Protein AF-V4L7M0-F1 (afdb_monomer_lite)

Sequence (141 aa):
MVVPVLHGVTVSSVKQQIAVLKSSSSVNQVPTWPRVLLESDVLQGHVYDDEQSESKFMEEIAKDVFEKLYPTEEIGIYRRQLAIENLLCKQPWGLRSIGISGEPGIGKTTLARAVFRRISGGYDVSRFIKDFHKEYSEKES

Foldseek 3Di:
DDAAEAEPDDPVNVVVVLVVLVVPDDPPDDDCVSVVCVVDPNVVHQYDDPVDDPVVSVVVSVVVVLCVVDVDPDPPLVVVLVVVVVQQVPDDPDDGDDDDDDDPPPCSVVSVVSNQVVCVVVDPDGDDDPDPVVVVVVVVD

Organism: Eutrema salsugineum (NCBI:txid72664)

Radius of gyration: 22.7 Å; chains: 1; bounding box: 60×39×47 Å

Secondary structure (DSSP, 8-state):
----EESS--HHHHHHHHHHHHHHS-TT---SHHHHHHHTGGGGSEE--TTS-HHHHHHHHHHHHHHHHS--S-TT-HHHHHHHHHHHHTSPSS---------TTS-HHHHHHHHHHHHGGGSSS----S-HHHHHHTS--

Structure (mmCIF, N/CA/C/O backbone):
data_AF-V4L7M0-F1
#
_entry.id   AF-V4L7M0-F1
#
loop_
_atom_site.group_PDB
_atom_site.id
_atom_site.type_symbol
_atom_site.label_atom_id
_atom_site.label_alt_id
_atom_site.label_comp_id
_atom_site.label_asym_id
_atom_site.label_entity_id
_atom_site.label_seq_id
_atom_site.pdbx_PDB_ins_code
_atom_site.Cartn_x
_atom_site.Cartn_y
_atom_site.Cartn_z
_atom_site.occupancy
_atom_site.B_iso_or_equiv
_atom_site.auth_seq_id
_atom_site.auth_comp_id
_atom_site.auth_asym_id
_atom_site.auth_atom_id
_atom_site.pdbx_PDB_model_num
ATOM 1 N N . MET A 1 1 ? -10.402 -12.407 7.607 1.00 59.62 1 MET A N 1
ATOM 2 C CA . MET A 1 1 ? -10.279 -11.179 8.419 1.00 59.62 1 MET A CA 1
ATOM 3 C C . MET A 1 1 ? -11.542 -10.361 8.229 1.00 59.62 1 MET A C 1
ATOM 5 O O . MET A 1 1 ? -11.987 -10.257 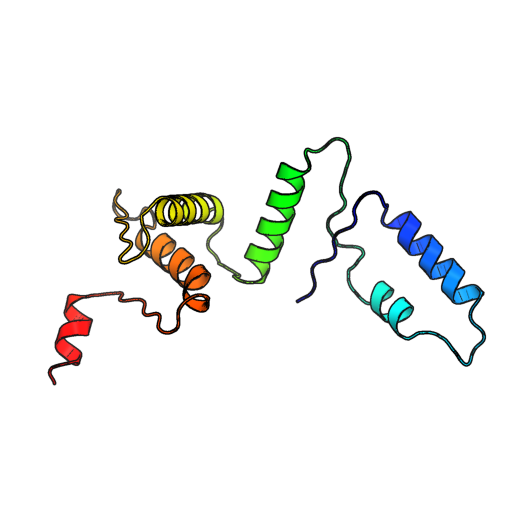7.095 1.00 59.62 1 MET A O 1
ATOM 9 N N . VAL A 1 2 ? -12.125 -9.831 9.302 1.00 64.94 2 VAL A N 1
ATOM 10 C CA . VAL A 1 2 ? -13.324 -8.979 9.255 1.00 64.94 2 VAL A CA 1
ATOM 11 C C . VAL A 1 2 ? -12.964 -7.652 9.923 1.00 64.94 2 VAL A C 1
ATOM 13 O O . VAL A 1 2 ? -12.390 -7.675 11.009 1.00 64.94 2 VAL A O 1
ATOM 16 N N . VAL A 1 3 ? -13.254 -6.520 9.273 1.00 70.44 3 VAL A N 1
ATOM 17 C CA . VAL A 1 3 ? -13.053 -5.171 9.834 1.00 70.44 3 VAL A CA 1
ATOM 18 C C . VAL A 1 3 ? -14.423 -4.495 9.940 1.00 70.44 3 VAL A C 1
ATOM 20 O O . VAL A 1 3 ? -15.011 -4.177 8.906 1.00 70.44 3 VAL A O 1
ATOM 23 N N . PRO A 1 4 ? -14.977 -4.346 11.155 1.00 70.31 4 PRO A N 1
ATOM 24 C CA . PRO A 1 4 ? -16.282 -3.729 11.350 1.00 70.31 4 PRO A CA 1
ATOM 25 C C . PRO A 1 4 ? -16.207 -2.203 11.198 1.00 70.31 4 PRO A C 1
ATOM 27 O O . PRO A 1 4 ? -15.296 -1.565 11.726 1.00 70.31 4 PRO A O 1
ATOM 30 N N . VAL A 1 5 ? -17.189 -1.630 10.495 1.00 75.69 5 VAL A N 1
ATOM 31 C CA . VAL A 1 5 ? -17.356 -0.182 10.282 1.00 75.69 5 VAL A CA 1
ATOM 32 C C . VAL A 1 5 ? -18.767 0.212 10.709 1.00 75.69 5 VAL A C 1
ATOM 34 O O . VAL A 1 5 ? -19.742 -0.400 10.270 1.00 75.69 5 VAL A O 1
ATOM 37 N N . LEU A 1 6 ? -18.876 1.221 11.572 1.00 72.44 6 LEU A N 1
ATOM 38 C CA . LEU A 1 6 ? -20.135 1.743 12.095 1.00 72.44 6 LEU A CA 1
ATOM 39 C C . LEU A 1 6 ? -20.339 3.172 11.589 1.00 72.44 6 LEU A C 1
ATOM 41 O O . LEU A 1 6 ? -19.571 4.070 11.924 1.00 72.44 6 LEU A O 1
ATOM 45 N N . HIS A 1 7 ? -21.383 3.378 10.786 1.00 68.50 7 HIS A N 1
ATOM 46 C CA . HIS A 1 7 ? -21.710 4.669 10.185 1.00 68.50 7 HIS A CA 1
ATOM 47 C C . HIS A 1 7 ? -23.052 5.179 10.718 1.00 68.50 7 HIS A C 1
ATOM 49 O O . HIS A 1 7 ? -24.075 4.516 10.543 1.00 68.50 7 HIS A O 1
ATOM 55 N N . GLY A 1 8 ? -23.057 6.338 11.385 1.00 66.69 8 GLY A N 1
ATOM 56 C CA . GLY A 1 8 ? -24.272 6.937 11.958 1.00 66.69 8 GLY A CA 1
ATOM 57 C C . GLY A 1 8 ? -24.883 6.159 13.134 1.00 66.69 8 GLY A C 1
ATOM 58 O O . GLY A 1 8 ? -26.019 6.415 13.527 1.00 66.69 8 GLY A O 1
ATOM 59 N N . VAL A 1 9 ? -24.153 5.192 13.698 1.00 71.44 9 VAL A N 1
ATOM 60 C CA . VAL A 1 9 ? -24.583 4.395 14.853 1.00 71.44 9 VAL A CA 1
ATOM 61 C C . VAL A 1 9 ? -23.453 4.250 15.859 1.00 71.44 9 VAL A C 1
ATOM 63 O O . VAL A 1 9 ? -22.314 3.949 15.512 1.00 71.44 9 VAL A O 1
ATOM 66 N N . THR A 1 10 ? -23.788 4.425 17.135 1.00 69.56 10 THR A N 1
ATOM 67 C CA . THR A 1 10 ? -22.844 4.232 18.233 1.00 69.56 10 THR A CA 1
ATOM 68 C C . THR A 1 10 ? -22.779 2.767 18.645 1.00 69.56 10 THR A C 1
ATOM 70 O O . THR A 1 10 ? -23.771 2.032 18.619 1.00 69.56 10 THR A O 1
ATOM 73 N N . VAL A 1 11 ? -21.605 2.352 19.121 1.00 69.31 11 VAL A N 1
ATOM 74 C CA . VAL A 1 11 ? -21.367 1.013 19.680 1.00 69.31 11 VAL A CA 1
ATOM 75 C C . VAL A 1 11 ? -22.371 0.671 20.794 1.00 69.31 11 VAL A C 1
ATOM 77 O O . VAL A 1 11 ? -22.813 -0.471 20.925 1.00 69.31 11 VAL A O 1
ATOM 80 N N . SER A 1 12 ? -22.764 1.662 21.595 1.00 70.25 12 SER A N 1
ATOM 81 C CA . SER A 1 12 ? -23.764 1.536 22.659 1.00 70.25 12 SER A CA 1
ATOM 82 C C . SER A 1 12 ? -25.171 1.261 22.122 1.00 70.25 12 SER A C 1
ATOM 84 O O . SER A 1 12 ? -25.850 0.390 22.663 1.00 70.25 12 SER A O 1
ATOM 86 N N . SER A 1 13 ? -25.585 1.923 21.037 1.00 73.12 13 SER A N 1
ATOM 87 C CA . SER A 1 13 ? -26.892 1.681 20.407 1.00 73.12 13 SER A CA 1
ATOM 88 C C . SER A 1 13 ? -26.981 0.268 19.817 1.00 73.12 13 SER A C 1
ATOM 90 O O . SER A 1 13 ? -27.952 -0.456 20.052 1.00 73.12 13 SER A O 1
ATOM 92 N N . VAL A 1 14 ? -25.901 -0.190 19.170 1.00 72.44 14 VAL A N 1
ATOM 93 C CA . VAL A 1 14 ? -25.782 -1.566 18.658 1.00 72.44 14 VAL A CA 1
ATOM 94 C C . VAL A 1 14 ? -25.855 -2.589 19.800 1.00 72.44 14 VAL A C 1
ATOM 96 O O . VAL A 1 14 ? -26.629 -3.545 19.728 1.00 72.44 14 VAL A O 1
ATOM 99 N N . LYS A 1 15 ? -25.120 -2.374 20.903 1.00 72.94 15 LYS A N 1
ATOM 100 C CA . LYS A 1 15 ? -25.191 -3.232 22.104 1.00 72.94 15 LYS A CA 1
ATOM 101 C C . LYS A 1 15 ? -26.605 -3.311 22.676 1.00 72.94 15 LYS A C 1
ATOM 103 O O . LYS A 1 15 ? -27.058 -4.397 23.040 1.00 72.94 15 LYS A O 1
ATOM 108 N N . GLN A 1 16 ? -27.293 -2.175 22.758 1.00 75.69 16 GLN A N 1
ATOM 109 C CA . GLN A 1 16 ? -28.636 -2.098 23.319 1.00 75.69 16 GLN A CA 1
ATOM 110 C C . GLN A 1 16 ? -29.648 -2.855 22.452 1.00 75.69 16 GLN A C 1
ATOM 112 O O . GLN A 1 16 ? -30.431 -3.641 22.983 1.00 75.69 16 GLN A O 1
ATOM 117 N N . GLN A 1 17 ? -29.588 -2.711 21.126 1.00 72.31 17 GLN A N 1
ATOM 118 C CA . GLN A 1 17 ? -30.443 -3.474 20.210 1.00 72.31 17 GLN A CA 1
ATOM 119 C C . GLN A 1 17 ? -30.166 -4.980 20.266 1.00 72.31 17 GLN A C 1
ATOM 121 O O . GLN A 1 17 ? -31.108 -5.772 20.291 1.00 72.31 17 GLN A O 1
ATOM 126 N N . ILE A 1 18 ? -28.899 -5.396 20.367 1.00 72.69 18 ILE A N 1
ATOM 127 C CA . ILE A 1 18 ? -28.552 -6.815 20.537 1.00 72.69 18 ILE A CA 1
ATOM 128 C C . ILE A 1 18 ? -29.124 -7.367 21.854 1.00 72.69 18 ILE A C 1
ATOM 130 O O . ILE A 1 18 ? -29.633 -8.490 21.883 1.00 72.69 18 ILE A O 1
ATOM 134 N N . ALA A 1 19 ? -29.076 -6.593 22.942 1.00 72.38 19 ALA A N 1
ATOM 135 C CA . ALA A 1 19 ? -29.647 -6.996 24.226 1.00 72.38 19 ALA A CA 1
ATOM 136 C C . ALA A 1 19 ? -31.178 -7.152 24.160 1.00 72.38 19 ALA A C 1
ATOM 138 O O . ALA A 1 19 ? -31.710 -8.135 24.676 1.00 72.38 19 ALA A O 1
ATOM 139 N N . VAL A 1 20 ? -31.871 -6.237 23.471 1.00 76.12 20 VAL A N 1
ATOM 140 C CA . VAL A 1 20 ? -33.329 -6.296 23.250 1.00 76.12 20 VAL A CA 1
ATOM 141 C C . VAL A 1 20 ? -33.726 -7.498 22.384 1.00 76.12 20 VAL A C 1
ATOM 143 O O . VAL A 1 20 ? -34.708 -8.173 22.677 1.00 76.12 20 VAL A O 1
ATOM 146 N N . LEU A 1 21 ? -32.949 -7.822 21.347 1.00 68.31 21 LEU A N 1
ATOM 147 C CA . LEU A 1 21 ? -33.200 -9.000 20.506 1.00 68.31 21 LEU A CA 1
ATOM 148 C C . LEU A 1 21 ? -33.032 -10.321 21.274 1.00 68.31 21 LEU A C 1
ATOM 150 O O . LEU A 1 21 ? -33.731 -11.297 21.000 1.00 68.31 21 LEU A O 1
ATOM 154 N N . LYS A 1 22 ? -32.125 -10.371 22.257 1.00 66.00 22 LYS A N 1
ATOM 155 C CA . LYS A 1 22 ? -31.949 -11.554 23.112 1.00 66.00 22 LYS A CA 1
ATOM 156 C C . LYS A 1 22 ? -33.124 -11.778 24.059 1.00 66.00 22 LYS A C 1
ATOM 158 O O . LYS A 1 22 ? -33.471 -12.930 24.295 1.00 66.00 22 LYS A O 1
ATOM 163 N N . SER A 1 23 ? -33.717 -10.716 24.604 1.00 66.94 23 SER A N 1
ATOM 164 C CA . SER A 1 23 ? -34.823 -10.836 25.562 1.00 66.94 23 SER A CA 1
ATOM 165 C C . SER A 1 23 ? -36.163 -11.168 24.903 1.00 66.94 23 SER A C 1
ATOM 167 O O . SER A 1 23 ? -37.033 -11.729 25.564 1.00 66.94 23 SER A O 1
ATOM 169 N N . SER A 1 24 ? -36.328 -10.876 23.609 1.00 63.53 24 SER A N 1
ATOM 170 C CA . SER A 1 24 ? -37.537 -11.208 22.842 1.00 63.53 24 SER A CA 1
ATOM 171 C C . SER A 1 24 ? -37.505 -12.593 22.179 1.00 63.53 24 SER A C 1
ATOM 173 O O . SER A 1 24 ? -38.534 -13.065 21.694 1.00 63.53 24 SER A O 1
ATOM 175 N N . SER A 1 25 ? -36.352 -13.269 22.165 1.00 57.66 25 SER A N 1
ATOM 176 C CA . SER A 1 25 ? -36.187 -14.575 21.517 1.00 57.66 25 SER A CA 1
ATOM 177 C C . SER A 1 25 ? -36.542 -15.726 22.468 1.00 57.66 25 SER A C 1
ATOM 179 O O . SER A 1 25 ? -35.859 -15.957 23.465 1.00 57.66 25 SER A O 1
ATOM 181 N N . SER A 1 26 ? -37.591 -16.490 22.145 1.00 55.38 26 SER A N 1
ATOM 182 C CA . SER A 1 26 ? -37.903 -17.751 22.836 1.00 55.38 26 SER A CA 1
ATOM 183 C C . SER A 1 26 ? -36.804 -18.801 22.598 1.00 55.38 26 SER A C 1
ATOM 185 O O . SER A 1 26 ? -36.169 -18.833 21.542 1.00 55.38 26 SER A O 1
ATOM 187 N N . VAL A 1 27 ? -36.579 -19.660 23.597 1.00 56.44 27 VAL A N 1
ATOM 188 C CA . VAL A 1 27 ? -35.400 -20.536 23.801 1.00 56.44 27 VAL A CA 1
ATOM 189 C C . VAL A 1 27 ? -35.026 -21.436 22.601 1.00 56.44 27 VAL A C 1
ATOM 191 O O . VAL A 1 27 ? -33.899 -21.918 22.536 1.00 56.44 27 VAL A O 1
ATOM 194 N N . ASN A 1 28 ? -35.906 -21.603 21.608 1.00 52.59 28 ASN A N 1
ATOM 195 C CA . ASN A 1 28 ? -35.717 -22.527 20.484 1.00 52.59 28 ASN A CA 1
ATOM 196 C C . ASN A 1 28 ? -35.426 -21.875 19.119 1.00 52.59 28 ASN A C 1
ATOM 198 O O . ASN A 1 28 ? -35.261 -22.601 18.143 1.00 52.59 28 ASN A O 1
ATOM 202 N N . GLN A 1 29 ? -35.344 -20.543 19.014 1.00 56.50 29 GLN A N 1
ATOM 2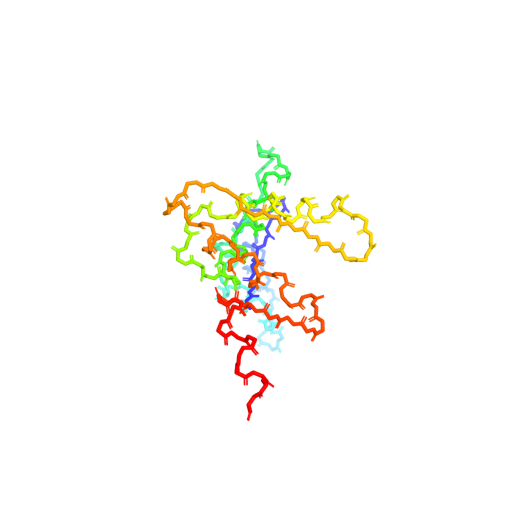03 C CA . GLN A 1 29 ? -35.006 -19.861 17.753 1.00 56.50 29 GLN A CA 1
ATOM 204 C C . GLN A 1 29 ? -34.071 -18.670 17.968 1.00 56.50 29 GLN A C 1
ATOM 206 O O . GLN A 1 29 ? -34.312 -17.584 17.454 1.00 56.50 29 GLN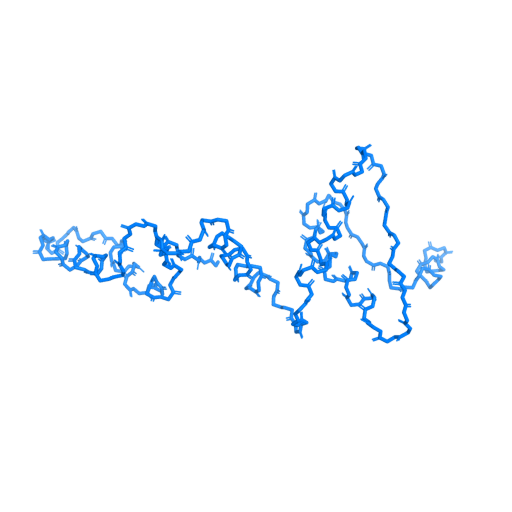 A O 1
ATOM 211 N N . VAL A 1 30 ? -33.000 -18.837 18.746 1.00 56.22 30 VAL A N 1
ATOM 212 C CA . VAL A 1 30 ? -31.972 -17.791 18.818 1.00 56.22 30 VAL A CA 1
ATOM 213 C C . VAL A 1 30 ? -31.202 -17.811 17.496 1.00 56.22 30 VAL A C 1
ATOM 215 O O . VAL A 1 30 ? -30.528 -18.806 17.218 1.00 56.22 30 VAL A O 1
ATOM 218 N N . PRO A 1 31 ? -31.257 -16.749 16.673 1.00 57.72 31 PRO A N 1
ATOM 219 C CA . PRO A 1 31 ? -30.409 -16.675 15.498 1.00 57.72 31 PRO A CA 1
ATOM 220 C C . PRO A 1 31 ? -28.946 -16.707 15.958 1.00 57.72 31 PRO A C 1
ATOM 222 O O . PRO A 1 31 ? -28.585 -16.084 16.955 1.00 57.72 31 PRO A O 1
ATOM 225 N N . THR A 1 32 ? -28.080 -17.438 15.262 1.00 63.81 32 THR A N 1
ATOM 226 C CA . THR A 1 32 ? -26.665 -17.585 15.651 1.00 63.81 32 THR A CA 1
ATOM 227 C C . THR A 1 32 ? -25.899 -16.255 15.564 1.00 63.81 32 THR A C 1
ATOM 229 O O . THR A 1 32 ? -24.968 -16.010 16.331 1.00 63.81 32 THR A O 1
ATOM 232 N N . TRP A 1 33 ? -26.330 -15.350 14.680 1.00 63.16 33 TRP A N 1
ATOM 233 C CA . TRP A 1 33 ? -25.645 -14.092 14.375 1.00 63.16 33 TRP A CA 1
ATOM 234 C C . TRP A 1 33 ? -25.547 -13.075 15.542 1.00 63.16 33 TRP A C 1
ATOM 236 O O . TRP A 1 33 ? -24.462 -12.524 15.702 1.00 63.16 33 TRP A O 1
ATOM 246 N N . PRO A 1 34 ? -26.542 -12.846 16.435 1.00 65.94 34 PRO A N 1
ATOM 247 C CA . PRO A 1 34 ? -26.372 -11.978 17.609 1.00 65.94 34 PRO A CA 1
ATOM 248 C C . PRO A 1 34 ? -25.349 -12.483 18.635 1.00 65.94 34 PRO A C 1
ATOM 250 O O . PRO A 1 34 ? -24.818 -11.675 19.397 1.00 65.94 34 PRO A O 1
ATOM 253 N N . ARG A 1 35 ? -25.054 -13.791 18.690 1.00 63.38 35 ARG A N 1
ATOM 254 C CA . ARG A 1 35 ? -23.925 -14.297 19.494 1.00 63.38 35 ARG A CA 1
ATOM 255 C C . ARG A 1 35 ? -22.597 -14.000 18.802 1.00 63.38 35 ARG A C 1
ATOM 257 O O . ARG A 1 35 ? -21.724 -13.414 19.429 1.00 63.38 35 ARG A O 1
ATOM 264 N N . VAL A 1 36 ? -22.511 -14.276 17.500 1.00 63.28 36 VAL A N 1
ATOM 265 C CA . VAL A 1 36 ? -21.326 -13.990 16.674 1.00 63.28 36 VAL A CA 1
ATOM 266 C C . VAL A 1 36 ? -20.958 -12.501 16.689 1.00 63.28 36 VAL A C 1
ATOM 268 O O . VAL A 1 36 ? -19.782 -12.180 16.777 1.00 63.28 36 VAL A O 1
ATOM 271 N N . LEU A 1 37 ? -21.931 -11.583 16.675 1.00 63.66 37 LEU A N 1
ATOM 272 C CA . LEU A 1 37 ? -21.669 -10.136 16.728 1.00 63.66 37 LEU A CA 1
ATOM 273 C C . LEU A 1 37 ? -21.113 -9.650 18.075 1.00 63.66 37 LEU A C 1
ATOM 275 O O . LEU A 1 37 ? -20.375 -8.671 18.099 1.00 63.66 37 LEU A O 1
ATOM 279 N N . LEU A 1 38 ? -21.470 -10.309 19.181 1.00 63.44 38 LEU A N 1
ATOM 280 C CA . LEU A 1 38 ? -20.943 -10.004 20.518 1.00 63.44 38 LEU A CA 1
ATOM 281 C C . LEU A 1 38 ? -19.588 -10.665 20.780 1.00 63.44 38 LEU A C 1
ATOM 283 O O . LEU A 1 38 ? -18.793 -10.115 21.534 1.00 63.44 38 LEU A O 1
ATOM 287 N N . GLU A 1 39 ? -19.361 -11.847 20.204 1.00 59.41 39 GLU A N 1
ATOM 288 C CA . GLU A 1 39 ? -18.084 -12.566 20.270 1.00 59.41 39 GLU A CA 1
ATOM 289 C C . GLU A 1 39 ? -17.045 -11.986 19.304 1.00 59.41 39 GLU A C 1
ATOM 291 O O . GLU A 1 39 ? -15.849 -12.060 19.571 1.00 59.41 39 GLU A O 1
ATOM 296 N N . SER A 1 40 ? -17.479 -11.384 18.193 1.00 56.97 40 SER A N 1
ATOM 297 C CA . SER A 1 40 ? -16.598 -10.619 17.316 1.00 56.97 40 SER A CA 1
ATOM 298 C C . SER A 1 40 ? -16.271 -9.263 17.938 1.00 56.97 40 SER A C 1
ATOM 300 O O . SER A 1 40 ? -17.145 -8.611 18.509 1.00 56.97 40 SER A O 1
ATOM 302 N N . ASP A 1 41 ? -15.043 -8.791 17.739 1.00 57.34 41 ASP A N 1
ATOM 303 C CA . ASP A 1 41 ? -14.565 -7.450 18.102 1.00 57.34 41 ASP A CA 1
ATOM 304 C C . ASP A 1 41 ? -15.253 -6.310 17.303 1.00 57.34 41 ASP A C 1
ATOM 306 O O . ASP A 1 41 ? -14.636 -5.305 16.961 1.00 57.34 41 ASP A O 1
ATOM 310 N N . VAL A 1 42 ? -16.563 -6.391 17.034 1.00 55.84 42 VAL A N 1
ATOM 311 C CA . VAL A 1 42 ? -17.392 -5.261 16.558 1.00 55.84 42 VAL A CA 1
ATOM 312 C C . VAL A 1 42 ? -17.212 -4.030 17.453 1.00 55.84 42 VAL A C 1
ATOM 314 O O . VAL A 1 42 ? -17.338 -2.900 16.993 1.00 55.84 42 VAL A O 1
ATOM 317 N N . LEU A 1 43 ? -16.850 -4.245 18.720 1.00 53.00 43 LEU A N 1
ATOM 318 C CA . LEU A 1 43 ? -16.566 -3.206 19.708 1.00 53.00 43 LEU A CA 1
ATOM 319 C C . LEU A 1 43 ? -15.223 -2.489 19.515 1.00 53.00 43 LEU A C 1
ATOM 321 O O . LEU A 1 43 ? -15.036 -1.437 20.118 1.00 53.00 43 LEU A O 1
ATOM 325 N N . GLN A 1 44 ? -14.321 -3.036 18.697 1.00 59.28 44 GLN A N 1
ATOM 326 C CA . GLN A 1 44 ? -13.055 -2.408 18.295 1.00 59.28 44 GLN A CA 1
ATOM 327 C C . GLN A 1 44 ? -13.096 -1.892 16.843 1.00 59.28 44 GLN A C 1
ATOM 329 O O . GLN A 1 44 ? -12.054 -1.602 16.260 1.00 59.28 44 GLN A O 1
ATOM 334 N N . GLY A 1 45 ? -14.284 -1.831 16.228 1.00 66.81 45 GLY A N 1
ATOM 335 C CA . GLY A 1 45 ? -14.472 -1.325 14.868 1.00 66.81 45 GLY A CA 1
ATOM 336 C C . GLY A 1 45 ? -14.333 0.194 14.750 1.00 66.81 45 GLY A C 1
ATOM 337 O O . GLY A 1 45 ? -14.359 0.919 15.743 1.00 66.81 45 GLY A O 1
ATOM 338 N N . HIS A 1 46 ? -14.227 0.678 13.513 1.00 74.38 46 HIS A N 1
ATOM 339 C CA . HIS A 1 46 ? -14.144 2.111 13.214 1.00 74.38 46 HIS A CA 1
ATOM 340 C C . HIS A 1 46 ? -15.524 2.760 13.361 1.00 74.38 46 HIS A C 1
ATOM 342 O O . HIS A 1 46 ? -16.494 2.277 12.769 1.00 74.38 46 HIS A O 1
ATOM 348 N N . VAL A 1 47 ? -15.620 3.843 14.135 1.00 77.50 47 VAL A N 1
ATOM 349 C CA . VAL A 1 47 ? -16.863 4.603 14.353 1.00 77.50 47 VAL A CA 1
ATOM 350 C C . VAL A 1 47 ? -16.759 5.931 13.624 1.00 77.50 47 VAL A C 1
ATOM 352 O O . VAL A 1 47 ? -15.830 6.693 13.878 1.00 77.50 47 VAL A O 1
ATOM 355 N N . TYR A 1 48 ? -17.707 6.195 12.729 1.00 75.31 48 TYR A N 1
ATOM 356 C CA . TYR A 1 48 ? -17.780 7.472 12.034 1.00 75.31 48 TYR A CA 1
ATOM 357 C C . TYR A 1 48 ? -18.273 8.568 12.980 1.00 75.31 48 TYR A C 1
ATOM 359 O O . TYR A 1 48 ? -19.287 8.391 13.659 1.00 75.31 48 TYR A O 1
ATOM 367 N N . ASP A 1 49 ? -17.554 9.684 12.995 1.00 76.06 49 ASP A N 1
ATOM 368 C CA . ASP A 1 49 ? -17.884 10.897 13.734 1.00 76.06 49 ASP A CA 1
ATOM 369 C C . ASP A 1 49 ? -18.172 12.013 12.724 1.00 76.06 49 ASP A C 1
ATOM 371 O O . ASP A 1 49 ? -17.349 12.267 11.841 1.00 76.06 49 ASP A O 1
ATOM 375 N N . ASP A 1 50 ? -19.324 12.674 12.857 1.00 75.19 50 ASP A N 1
ATOM 376 C CA . ASP A 1 50 ? -19.757 13.759 11.968 1.00 75.19 50 ASP A CA 1
ATOM 377 C C . ASP A 1 50 ? -18.817 14.983 12.028 1.00 75.19 50 ASP A C 1
ATOM 379 O O . ASP A 1 50 ? -18.849 15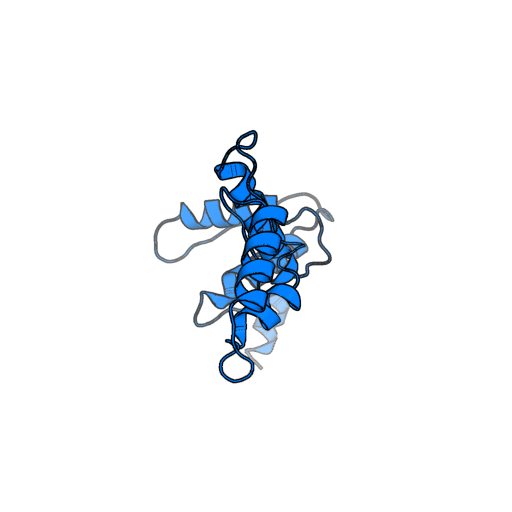.837 11.140 1.00 75.19 50 ASP A O 1
ATOM 383 N N . GLU A 1 51 ? -17.946 15.071 13.043 1.00 79.31 51 GLU A N 1
ATOM 384 C CA . GLU A 1 51 ? -16.882 16.080 13.122 1.00 79.31 51 GLU A CA 1
ATOM 385 C C . GLU A 1 51 ? -15.689 15.794 12.181 1.00 79.31 51 GLU A C 1
ATOM 387 O O . GLU A 1 51 ? -14.884 16.690 11.896 1.00 79.31 51 GLU A O 1
ATOM 392 N N . GLN A 1 52 ? -15.552 14.566 11.666 1.00 78.69 52 GLN A N 1
ATOM 393 C CA . GLN A 1 52 ? -14.494 14.161 10.737 1.00 78.69 52 GLN A CA 1
ATOM 394 C C . GLN A 1 52 ? -15.021 14.110 9.292 1.00 78.69 52 GLN A C 1
ATOM 396 O O . GLN A 1 52 ? -16.153 13.719 9.035 1.00 78.69 52 GLN A O 1
ATOM 401 N N . SER A 1 53 ? -14.191 14.458 8.299 1.00 85.75 53 SER A N 1
ATOM 402 C CA . SER A 1 53 ? -14.588 14.262 6.900 1.00 85.75 53 SER A CA 1
ATOM 403 C C . SER A 1 53 ? -14.662 12.773 6.551 1.00 85.75 53 SER A C 1
ATOM 405 O O . SER A 1 53 ? -13.729 12.018 6.833 1.00 85.75 53 SER A O 1
ATOM 407 N N . GLU A 1 54 ? -15.715 12.373 5.836 1.00 81.56 54 GLU A N 1
ATOM 408 C CA . GLU A 1 54 ? -15.905 11.008 5.316 1.00 81.56 54 GLU A CA 1
ATOM 409 C C . GLU A 1 54 ? -14.664 10.482 4.579 1.00 81.56 54 GLU A C 1
ATOM 411 O O . GLU A 1 54 ? -14.239 9.344 4.769 1.00 81.56 54 GLU A O 1
ATOM 416 N N . SER A 1 55 ? -14.003 11.346 3.805 1.00 80.19 55 SER A N 1
ATOM 417 C CA . SER A 1 55 ? -12.760 11.016 3.102 1.00 80.19 55 SER A CA 1
ATOM 418 C C . SER A 1 55 ? -11.616 10.608 4.034 1.00 80.19 55 SER A C 1
ATOM 420 O O . SER A 1 55 ? -10.854 9.697 3.714 1.00 80.19 55 SER A O 1
ATOM 422 N N . LYS A 1 56 ? -11.491 11.271 5.186 1.00 79.88 56 LYS A N 1
ATOM 423 C CA . LYS A 1 56 ? -10.442 11.009 6.174 1.00 79.88 56 LYS A CA 1
ATOM 424 C C . LYS A 1 56 ? -10.755 9.735 6.955 1.00 79.88 56 LYS A C 1
ATOM 426 O O . LYS A 1 56 ? -9.851 8.937 7.185 1.00 79.88 56 LYS A O 1
ATOM 431 N N . PHE A 1 57 ? -12.028 9.514 7.268 1.00 83.50 57 PHE A N 1
ATOM 432 C CA . PHE A 1 57 ? -12.498 8.274 7.876 1.00 83.50 57 PHE A CA 1
ATOM 433 C C . PHE A 1 57 ? -12.263 7.060 6.965 1.00 83.50 57 PHE A C 1
ATOM 435 O O . PHE A 1 57 ? -11.723 6.038 7.388 1.00 83.50 57 PHE A O 1
ATOM 442 N N . MET A 1 58 ? -12.582 7.187 5.673 1.00 82.62 58 MET A N 1
ATOM 443 C CA . MET A 1 58 ? -12.281 6.158 4.677 1.00 82.62 58 MET A CA 1
ATOM 444 C C . MET A 1 58 ? -10.778 5.881 4.556 1.00 82.62 58 MET A C 1
ATOM 446 O O . MET A 1 58 ? -10.388 4.721 4.417 1.00 82.62 58 MET A O 1
ATOM 450 N N . GLU A 1 59 ? -9.929 6.915 4.602 1.00 80.88 59 GLU A N 1
ATOM 451 C CA . GLU A 1 59 ? -8.471 6.743 4.573 1.00 80.88 59 GLU A CA 1
ATOM 452 C C . GLU A 1 59 ? -7.972 5.950 5.791 1.00 80.88 59 GLU A C 1
ATOM 454 O O . GLU A 1 59 ? -7.104 5.088 5.648 1.00 80.88 59 GLU A O 1
ATOM 459 N N . GLU A 1 60 ? -8.546 6.193 6.971 1.00 82.69 60 GLU A N 1
ATOM 460 C CA . GLU A 1 60 ? -8.221 5.482 8.209 1.00 82.69 60 GLU A CA 1
ATOM 461 C C . GLU A 1 60 ? -8.602 3.998 8.143 1.00 82.69 60 GLU A C 1
ATOM 463 O O . GLU A 1 60 ? -7.760 3.136 8.411 1.00 82.69 60 GLU A O 1
ATOM 468 N N . ILE A 1 61 ? -9.817 3.685 7.680 1.00 83.56 61 ILE A N 1
ATOM 469 C CA . ILE A 1 61 ? -10.260 2.298 7.468 1.00 83.56 61 ILE A CA 1
ATOM 470 C C . ILE A 1 61 ? -9.369 1.600 6.438 1.00 83.56 61 ILE A C 1
ATOM 472 O O . ILE A 1 61 ? -8.917 0.475 6.662 1.00 83.56 61 ILE A O 1
ATOM 476 N N . ALA A 1 62 ? -9.096 2.258 5.307 1.00 81.25 62 ALA A N 1
ATOM 477 C CA . ALA A 1 62 ? -8.243 1.706 4.261 1.00 81.25 62 ALA A CA 1
ATOM 478 C C . ALA A 1 62 ? -6.834 1.403 4.790 1.00 81.25 62 ALA A C 1
ATOM 480 O O . ALA A 1 62 ? -6.267 0.361 4.460 1.00 81.25 62 ALA A O 1
ATOM 481 N N . LYS A 1 63 ? -6.294 2.280 5.644 1.00 76.50 63 LYS A N 1
ATOM 482 C CA . LYS A 1 63 ? -4.997 2.096 6.297 1.00 76.50 63 LYS A CA 1
ATOM 483 C C . LYS A 1 63 ? -5.002 0.922 7.284 1.00 76.50 63 LYS A C 1
ATOM 485 O O . LYS A 1 63 ? -4.087 0.108 7.230 1.00 76.50 63 LYS A O 1
ATOM 490 N N . ASP A 1 64 ? -6.012 0.794 8.143 1.00 78.94 64 ASP A N 1
ATOM 491 C CA . ASP A 1 64 ? -6.110 -0.312 9.114 1.00 78.94 64 ASP A CA 1
ATOM 492 C C . ASP A 1 64 ? -6.265 -1.678 8.423 1.00 78.94 64 ASP A C 1
ATOM 494 O O . ASP A 1 64 ? -5.549 -2.634 8.723 1.00 78.94 64 ASP A O 1
ATOM 498 N N . VAL A 1 65 ? -7.148 -1.769 7.421 1.00 79.62 65 VAL A N 1
ATOM 499 C CA . VAL A 1 65 ? -7.282 -2.977 6.588 1.00 79.62 65 VAL A CA 1
ATOM 500 C C . VAL A 1 65 ? -5.951 -3.303 5.909 1.00 79.62 65 VAL A C 1
ATOM 502 O O . VAL A 1 65 ? -5.554 -4.469 5.858 1.00 79.62 65 VAL A O 1
ATOM 505 N N . PHE A 1 66 ? -5.251 -2.284 5.406 1.00 71.56 66 PHE A N 1
ATOM 506 C CA . PHE A 1 66 ? -3.956 -2.446 4.759 1.00 71.56 66 PHE A CA 1
ATOM 507 C C . PHE A 1 66 ? -2.901 -3.019 5.712 1.00 71.56 66 PHE A C 1
ATOM 509 O O . PHE A 1 66 ? -2.265 -4.012 5.366 1.00 71.56 66 PHE A O 1
ATOM 516 N N . GLU A 1 67 ? -2.747 -2.448 6.908 1.00 72.25 67 GLU A N 1
ATOM 517 C CA . GLU A 1 67 ? -1.787 -2.924 7.911 1.00 72.25 67 GLU A CA 1
ATOM 518 C C . GLU A 1 67 ? -2.076 -4.368 8.343 1.00 72.25 67 GLU A C 1
ATOM 520 O O . GLU A 1 67 ? -1.146 -5.145 8.560 1.00 72.25 67 GLU A O 1
ATOM 525 N N . LYS A 1 68 ? -3.351 -4.770 8.398 1.00 75.38 68 LYS A N 1
ATOM 526 C CA . LYS A 1 68 ? -3.729 -6.145 8.751 1.00 75.38 68 LYS A CA 1
ATOM 527 C C . LYS A 1 68 ? -3.549 -7.155 7.608 1.00 75.38 68 LYS A C 1
ATOM 529 O O . LYS A 1 68 ? -3.209 -8.306 7.874 1.00 75.38 68 LYS A O 1
ATOM 534 N N . LEU A 1 69 ? -3.788 -6.768 6.350 1.00 70.94 69 LEU A N 1
ATOM 535 C CA . LEU A 1 69 ? -3.594 -7.646 5.179 1.00 70.94 69 LEU A CA 1
ATOM 536 C C . LEU A 1 69 ? -2.123 -7.785 4.791 1.00 70.94 69 LEU A C 1
ATOM 538 O O . LEU A 1 69 ? -1.682 -8.850 4.359 1.00 70.94 69 LEU A O 1
ATOM 542 N N . TYR A 1 70 ? -1.374 -6.701 4.948 1.00 67.56 70 TYR A N 1
ATOM 543 C CA . TYR A 1 70 ? 0.041 -6.621 4.646 1.00 67.56 70 TYR A CA 1
ATOM 544 C C . TYR A 1 70 ? 0.759 -6.151 5.907 1.00 67.56 70 TYR A C 1
ATOM 546 O O . TYR A 1 70 ? 1.200 -4.998 5.954 1.00 67.56 70 TYR A O 1
ATOM 554 N N . PRO A 1 71 ? 0.882 -7.022 6.931 1.00 64.00 71 PRO A N 1
ATOM 555 C CA . PRO A 1 71 ? 1.655 -6.722 8.124 1.00 64.00 71 PRO A CA 1
ATOM 556 C C . PRO A 1 71 ? 3.090 -6.497 7.675 1.00 64.00 71 PRO A C 1
ATOM 558 O O . PRO A 1 71 ? 3.850 -7.419 7.377 1.00 64.00 71 PRO A O 1
ATOM 561 N N . THR A 1 72 ? 3.424 -5.229 7.508 1.00 57.56 72 THR A N 1
ATOM 562 C CA . THR A 1 72 ? 4.734 -4.808 7.065 1.00 57.56 72 THR A CA 1
ATOM 563 C C . THR A 1 72 ? 5.402 -4.268 8.312 1.00 57.56 72 THR A C 1
ATOM 565 O O . THR A 1 72 ? 4.857 -3.377 8.955 1.00 57.56 72 THR A O 1
ATOM 568 N N . GLU A 1 73 ? 6.602 -4.740 8.640 1.00 58.38 73 GLU A N 1
ATOM 569 C CA . GLU A 1 73 ? 7.452 -4.132 9.684 1.00 58.38 73 GLU A CA 1
ATOM 570 C C . GLU A 1 73 ? 7.875 -2.684 9.335 1.00 58.38 73 GLU A C 1
ATOM 572 O O . GLU A 1 73 ? 8.730 -2.079 9.974 1.00 58.38 73 GLU A O 1
ATOM 577 N N . GLU A 1 74 ? 7.300 -2.112 8.280 1.00 60.25 74 GLU A N 1
ATO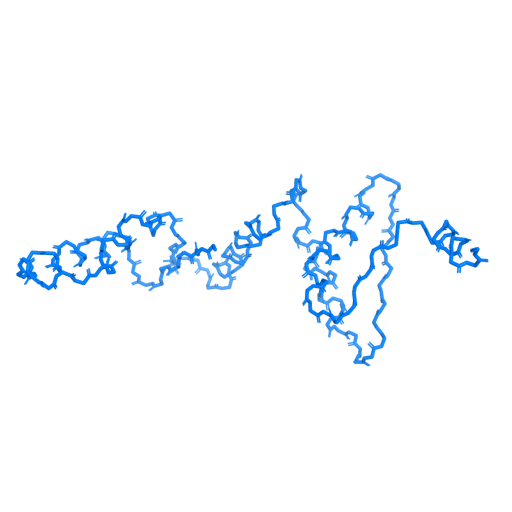M 578 C CA . GLU A 1 74 ? 7.773 -0.940 7.573 1.00 60.25 74 GLU A CA 1
ATOM 579 C C . GLU A 1 74 ? 6.763 0.205 7.759 1.00 60.25 74 GLU A C 1
ATOM 581 O O . GLU A 1 74 ? 5.991 0.574 6.867 1.00 60.25 74 GLU A O 1
ATOM 586 N N . ILE A 1 75 ? 6.758 0.761 8.973 1.00 59.81 75 ILE A N 1
ATOM 587 C CA . ILE A 1 75 ? 5.949 1.924 9.357 1.00 59.81 75 ILE A CA 1
ATOM 588 C C . ILE A 1 75 ? 6.239 3.092 8.397 1.00 59.81 75 ILE A C 1
ATOM 590 O O . ILE A 1 75 ? 7.390 3.432 8.126 1.00 59.81 75 ILE A O 1
ATOM 594 N N . GLY A 1 76 ? 5.187 3.741 7.884 1.00 68.12 76 GLY A N 1
ATOM 595 C CA . GLY A 1 76 ? 5.310 4.960 7.069 1.00 68.12 76 GLY A CA 1
ATOM 596 C C . GLY A 1 76 ? 5.485 4.747 5.559 1.00 68.12 76 GLY A C 1
ATOM 597 O O . GLY A 1 76 ? 5.658 5.722 4.824 1.00 68.12 76 GLY A O 1
ATOM 598 N N . ILE A 1 77 ? 5.389 3.509 5.063 1.00 77.94 77 ILE A N 1
ATOM 599 C CA . ILE A 1 77 ? 5.476 3.220 3.621 1.00 77.94 77 ILE A CA 1
ATOM 600 C C . ILE A 1 77 ? 4.172 3.503 2.866 1.00 77.94 77 ILE A C 1
ATOM 602 O O . ILE A 1 77 ? 4.227 3.909 1.702 1.00 77.94 77 ILE A O 1
ATOM 606 N N . TYR A 1 78 ? 3.018 3.389 3.531 1.00 77.06 78 TYR A N 1
ATOM 607 C CA . TYR A 1 78 ? 1.692 3.506 2.911 1.00 77.06 78 TYR A CA 1
ATOM 608 C C . TYR A 1 78 ? 1.534 4.743 2.010 1.00 77.06 78 TYR A C 1
ATOM 610 O O . TYR A 1 78 ? 1.134 4.627 0.853 1.00 77.06 78 TYR A O 1
ATOM 618 N N . ARG A 1 79 ? 1.937 5.933 2.482 1.00 81.69 79 ARG A N 1
ATOM 619 C CA . ARG A 1 79 ? 1.836 7.171 1.685 1.00 81.69 79 ARG A CA 1
ATOM 620 C C . ARG A 1 79 ? 2.674 7.129 0.407 1.00 81.69 79 ARG A C 1
ATOM 622 O O . ARG A 1 79 ? 2.214 7.565 -0.644 1.00 81.69 79 ARG A O 1
ATOM 629 N N . ARG A 1 80 ? 3.904 6.610 0.485 1.00 86.56 80 ARG A N 1
ATOM 630 C CA . ARG A 1 80 ? 4.807 6.501 -0.675 1.00 86.56 80 ARG A CA 1
ATOM 631 C C . ARG A 1 80 ? 4.289 5.469 -1.673 1.00 86.56 80 ARG A C 1
ATOM 633 O O . ARG A 1 80 ? 4.354 5.688 -2.877 1.00 86.56 80 ARG A O 1
ATOM 640 N N . GLN A 1 81 ? 3.737 4.377 -1.162 1.00 84.81 81 GLN A N 1
ATOM 641 C CA . GLN A 1 81 ? 3.106 3.336 -1.955 1.00 84.81 81 GLN A CA 1
ATOM 642 C C . GLN A 1 81 ? 1.865 3.842 -2.701 1.00 84.81 81 GLN A C 1
ATOM 644 O O . GLN A 1 81 ? 1.767 3.647 -3.910 1.00 84.81 81 GLN A O 1
ATOM 649 N N . LEU A 1 82 ? 0.976 4.574 -2.023 1.00 84.88 82 LEU A N 1
ATOM 650 C CA . LEU A 1 82 ? -0.188 5.204 -2.652 1.00 84.88 82 LEU A CA 1
ATOM 651 C C . LEU A 1 82 ? 0.226 6.179 -3.767 1.00 84.88 82 LEU A C 1
ATOM 653 O O . LEU A 1 82 ? -0.393 6.223 -4.828 1.00 84.88 82 LEU A O 1
ATOM 657 N N . ALA A 1 83 ? 1.312 6.931 -3.562 1.00 89.75 83 ALA A N 1
ATOM 658 C CA . ALA A 1 83 ? 1.883 7.787 -4.600 1.00 89.75 83 ALA A CA 1
ATOM 659 C C . ALA A 1 83 ? 2.312 6.984 -5.842 1.00 89.75 83 ALA A C 1
ATOM 661 O O . ALA A 1 83 ? 2.013 7.396 -6.962 1.00 89.75 83 ALA A O 1
ATOM 662 N N . ILE A 1 84 ? 2.970 5.836 -5.658 1.00 91.38 84 ILE A N 1
ATOM 663 C CA . ILE A 1 84 ? 3.395 4.961 -6.761 1.00 91.38 84 ILE A CA 1
ATOM 664 C C . ILE A 1 84 ? 2.188 4.407 -7.523 1.00 91.38 84 ILE A C 1
ATOM 666 O O . ILE A 1 84 ? 2.172 4.456 -8.750 1.00 91.38 84 ILE A O 1
ATOM 670 N N . GLU A 1 85 ? 1.154 3.939 -6.829 1.00 88.75 85 GLU A N 1
ATOM 671 C CA . GLU A 1 85 ? -0.079 3.463 -7.472 1.00 88.75 85 GLU A CA 1
ATOM 672 C C . GLU A 1 85 ? -0.772 4.555 -8.276 1.00 88.75 85 GLU A C 1
ATOM 674 O O . GLU A 1 85 ? -1.134 4.338 -9.429 1.00 88.75 85 GLU A O 1
ATOM 679 N N . ASN A 1 86 ? -0.877 5.760 -7.717 1.00 90.50 86 ASN A N 1
ATOM 680 C CA . ASN A 1 86 ? -1.434 6.901 -8.433 1.00 90.50 86 ASN A CA 1
ATOM 681 C C . ASN A 1 86 ? -0.623 7.243 -9.690 1.00 90.50 86 ASN A C 1
ATOM 683 O O . ASN A 1 86 ? -1.201 7.626 -10.707 1.00 90.50 86 ASN A O 1
ATOM 687 N N . LEU A 1 87 ? 0.706 7.102 -9.647 1.00 93.44 87 LEU A N 1
ATOM 688 C CA . LEU A 1 87 ? 1.557 7.277 -10.825 1.00 93.44 87 LEU A CA 1
ATOM 689 C C . LEU A 1 87 ? 1.307 6.184 -11.869 1.00 93.44 87 LEU A C 1
ATOM 691 O O . LEU A 1 87 ? 1.193 6.514 -13.047 1.00 93.44 87 LEU A O 1
ATOM 695 N N . LEU A 1 88 ? 1.153 4.920 -11.462 1.00 90.75 88 LEU A N 1
ATOM 696 C CA . LEU A 1 88 ? 0.798 3.826 -12.374 1.00 90.75 88 LEU A CA 1
ATOM 697 C C . LEU A 1 88 ? -0.574 4.052 -13.018 1.00 90.75 88 LEU A C 1
ATOM 699 O O . LEU A 1 88 ? -0.721 3.854 -14.220 1.00 90.75 88 LEU A O 1
ATOM 703 N N . CYS A 1 89 ? -1.574 4.491 -12.251 1.00 89.44 89 CYS A N 1
ATOM 704 C CA . CYS A 1 89 ? -2.931 4.734 -12.749 1.00 89.44 89 CYS A CA 1
ATOM 705 C C . CYS A 1 89 ? -3.008 5.876 -13.770 1.00 89.44 89 CYS A C 1
ATOM 707 O O . CYS A 1 89 ? -3.892 5.869 -14.622 1.00 89.44 89 CYS A O 1
ATOM 709 N N . LYS A 1 90 ? -2.084 6.842 -13.709 1.00 93.44 90 LYS A N 1
ATOM 710 C CA . LYS A 1 90 ? -1.989 7.946 -14.679 1.00 93.44 90 LYS A CA 1
ATOM 711 C C . LYS A 1 90 ? -1.320 7.545 -15.994 1.00 93.44 90 LYS A C 1
ATOM 713 O O . LYS A 1 90 ? -1.384 8.308 -16.954 1.00 93.44 90 LYS A O 1
ATOM 718 N N . GLN A 1 91 ? -0.656 6.391 -16.046 1.00 93.62 91 GLN A N 1
ATOM 719 C CA . GLN A 1 91 ? -0.025 5.905 -17.268 1.00 93.62 91 GLN A CA 1
ATOM 720 C C . GLN A 1 91 ? -1.056 5.241 -18.194 1.00 93.62 91 GLN A C 1
ATOM 722 O O . GLN A 1 91 ? -2.023 4.637 -17.715 1.00 93.62 91 GLN A O 1
ATOM 727 N N . PRO A 1 92 ? -0.858 5.317 -19.524 1.00 92.12 92 PRO A N 1
ATOM 728 C CA . PRO A 1 92 ? -1.732 4.651 -20.480 1.00 92.12 92 PRO A CA 1
ATOM 729 C C . PRO A 1 92 ? -1.810 3.138 -20.228 1.00 92.12 92 PRO A C 1
ATOM 731 O O . PRO A 1 92 ? -0.984 2.533 -19.536 1.00 92.12 92 PRO A O 1
ATOM 734 N N . TRP A 1 93 ? -2.858 2.520 -20.764 1.00 88.12 93 TRP A N 1
ATOM 735 C CA . TRP A 1 93 ? -3.010 1.067 -20.748 1.00 88.12 93 TRP A CA 1
ATOM 736 C C . TRP A 1 93 ? -1.902 0.404 -21.580 1.00 88.12 93 TRP A C 1
ATOM 738 O O . TRP A 1 93 ? -1.492 0.943 -22.607 1.00 88.12 93 TRP A O 1
ATOM 748 N N . GLY A 1 94 ? -1.416 -0.756 -21.130 1.00 88.50 94 GLY A N 1
ATOM 749 C CA . GLY A 1 94 ? -0.283 -1.465 -21.731 1.00 88.50 94 GLY A CA 1
ATOM 750 C C . GLY A 1 94 ? 0.902 -1.570 -20.772 1.00 88.50 94 GLY A C 1
ATOM 751 O O . GLY A 1 94 ? 0.723 -1.872 -19.591 1.00 88.50 94 GLY A O 1
ATOM 752 N N . LEU A 1 95 ? 2.115 -1.333 -21.280 1.00 88.94 95 LEU A N 1
ATOM 753 C CA . LEU A 1 95 ? 3.336 -1.396 -20.478 1.00 88.94 95 LEU A CA 1
ATOM 754 C C . LEU A 1 95 ? 3.472 -0.145 -19.601 1.00 88.94 95 LEU A C 1
ATOM 756 O O . LEU A 1 95 ? 3.645 0.963 -20.107 1.00 88.94 95 LEU A O 1
ATOM 760 N N . ARG A 1 96 ? 3.426 -0.345 -18.282 1.00 91.31 96 ARG A N 1
ATOM 761 C CA . ARG A 1 96 ? 3.597 0.705 -17.273 1.00 91.31 96 ARG A CA 1
ATOM 762 C C . ARG A 1 96 ? 4.920 0.522 -16.543 1.00 91.31 96 ARG A C 1
ATOM 764 O O . ARG A 1 96 ? 5.221 -0.577 -16.083 1.00 91.31 96 ARG A O 1
ATOM 771 N N . SER A 1 97 ? 5.681 1.603 -16.410 1.00 92.06 97 SER A N 1
ATOM 772 C CA . SER A 1 97 ? 7.043 1.581 -15.869 1.00 92.06 97 SER A CA 1
ATOM 773 C C . SER A 1 97 ? 7.262 2.734 -14.899 1.00 92.06 97 SER A C 1
ATOM 775 O O . SER A 1 97 ? 6.897 3.875 -15.183 1.00 92.06 97 SER A O 1
ATOM 777 N N . ILE A 1 98 ? 7.892 2.452 -13.757 1.00 92.44 98 ILE A N 1
ATOM 778 C CA . ILE A 1 98 ? 8.268 3.452 -12.750 1.00 92.44 98 ILE A CA 1
ATOM 779 C C . ILE A 1 98 ? 9.714 3.220 -12.322 1.00 92.44 98 ILE A C 1
ATOM 781 O O . ILE A 1 98 ? 10.102 2.100 -12.000 1.00 92.44 98 ILE A O 1
ATOM 785 N N . GLY A 1 99 ? 10.493 4.301 -12.277 1.00 92.56 99 GLY A N 1
ATOM 786 C CA . GLY A 1 99 ? 11.813 4.328 -11.655 1.00 92.56 99 GLY A CA 1
ATOM 787 C C . GLY A 1 99 ? 11.746 4.948 -10.260 1.00 92.56 99 GLY A C 1
ATOM 788 O O . GLY A 1 99 ? 11.145 6.005 -10.081 1.00 92.56 99 GLY A O 1
ATOM 789 N N . ILE A 1 100 ? 12.381 4.309 -9.275 1.00 91.88 100 ILE A N 1
ATOM 790 C CA . ILE A 1 100 ? 12.550 4.853 -7.921 1.00 91.88 100 ILE A CA 1
ATOM 791 C C . ILE A 1 100 ? 14.018 5.252 -7.757 1.00 91.88 100 ILE A C 1
ATOM 793 O O . ILE A 1 100 ? 14.901 4.396 -7.749 1.00 91.88 100 ILE A O 1
ATOM 797 N N . SER A 1 101 ? 14.280 6.548 -7.604 1.00 91.12 101 SER A N 1
ATOM 798 C CA . SER A 1 101 ? 15.617 7.115 -7.400 1.00 91.12 101 SER A CA 1
ATOM 799 C C . SER A 1 101 ? 15.731 7.803 -6.035 1.00 91.12 101 SER A C 1
ATOM 801 O O . SER A 1 101 ? 14.735 8.026 -5.348 1.00 91.12 101 SER A O 1
ATOM 803 N N . GLY A 1 102 ? 16.962 8.068 -5.591 1.00 91.81 102 GLY A N 1
ATOM 804 C CA . GLY A 1 102 ? 17.242 8.699 -4.298 1.00 91.81 102 GLY A CA 1
ATOM 805 C C . GLY A 1 102 ? 18.533 8.196 -3.666 1.00 91.81 102 GLY A C 1
ATOM 806 O O . GLY A 1 102 ? 19.193 7.299 -4.201 1.00 91.81 102 GLY A O 1
ATOM 807 N N . GLU A 1 103 ? 18.867 8.736 -2.501 1.00 95.00 103 GLU A N 1
ATOM 808 C CA . GLU A 1 103 ? 20.113 8.439 -1.794 1.00 95.00 103 GLU A CA 1
ATOM 809 C C . GLU A 1 103 ? 20.255 6.955 -1.400 1.00 95.00 103 GLU A C 1
ATOM 811 O O . GLU A 1 103 ? 19.254 6.234 -1.243 1.00 95.00 103 GLU A O 1
ATOM 816 N N . PRO A 1 104 ? 21.492 6.445 -1.270 1.00 90.94 104 PRO A N 1
ATOM 817 C CA . PRO A 1 104 ? 21.744 5.133 -0.679 1.00 90.94 104 PRO A CA 1
ATOM 818 C C . PRO A 1 104 ? 21.110 5.019 0.718 1.00 90.94 104 PRO A C 1
ATOM 820 O O . PRO A 1 104 ? 21.058 5.986 1.465 1.00 90.94 104 PRO A O 1
ATOM 823 N N . GLY A 1 105 ? 20.590 3.843 1.077 1.00 87.06 105 GLY A N 1
ATOM 824 C CA . GLY A 1 105 ? 20.044 3.598 2.422 1.00 87.06 105 GLY A CA 1
ATOM 825 C C . GLY A 1 105 ? 18.625 4.119 2.702 1.00 87.06 105 GLY A C 1
ATOM 826 O O . GLY A 1 105 ? 17.998 3.635 3.634 1.00 87.06 105 GLY A O 1
ATOM 827 N N . ILE A 1 106 ? 18.040 4.985 1.861 1.00 88.56 106 ILE A N 1
ATOM 828 C CA . ILE A 1 106 ? 16.682 5.546 2.079 1.00 88.56 106 ILE A CA 1
ATOM 829 C C . ILE A 1 106 ? 15.526 4.521 1.988 1.00 88.56 106 ILE A C 1
ATOM 831 O O . ILE A 1 106 ? 14.358 4.860 2.184 1.00 88.56 106 ILE A O 1
ATOM 835 N N . GLY A 1 107 ? 15.829 3.265 1.640 1.00 87.81 107 GLY A N 1
ATOM 836 C CA . GLY A 1 107 ? 14.836 2.190 1.557 1.00 87.81 107 GLY A CA 1
ATOM 837 C C . GLY A 1 107 ? 14.123 2.057 0.206 1.00 87.81 107 GLY A C 1
ATOM 838 O O . GLY A 1 107 ? 12.990 1.591 0.162 1.00 87.81 107 GLY A O 1
ATOM 839 N N . LYS A 1 108 ? 14.755 2.422 -0.920 1.00 91.94 108 LYS A N 1
ATOM 840 C CA . LYS A 1 108 ? 14.160 2.270 -2.273 1.00 91.94 108 LYS A CA 1
ATOM 841 C C . LYS A 1 108 ? 13.710 0.833 -2.567 1.00 91.94 108 LYS A C 1
ATOM 843 O O . LYS A 1 108 ? 12.580 0.606 -2.986 1.00 91.94 108 LYS A O 1
ATOM 848 N N . THR A 1 109 ? 14.581 -0.140 -2.302 1.00 90.44 109 THR A N 1
ATOM 849 C CA . THR A 1 109 ? 14.296 -1.571 -2.502 1.00 90.44 109 THR A CA 1
ATOM 850 C C . THR A 1 109 ? 13.216 -2.077 -1.547 1.00 90.44 109 THR A C 1
ATOM 852 O O . THR A 1 109 ? 12.447 -2.970 -1.898 1.00 90.44 109 THR A O 1
ATOM 855 N N . THR A 1 110 ? 13.154 -1.509 -0.343 1.00 90.00 110 THR A N 1
ATOM 856 C CA . THR A 1 110 ? 12.107 -1.775 0.649 1.00 90.00 110 THR A CA 1
ATOM 857 C C . THR A 1 110 ? 10.751 -1.317 0.111 1.00 90.00 110 THR A C 1
ATOM 859 O O . THR A 1 110 ? 9.839 -2.126 -0.026 1.00 90.00 110 THR A O 1
ATOM 862 N N . LEU A 1 111 ? 10.667 -0.070 -0.364 1.00 89.56 111 LEU A N 1
ATOM 863 C CA . LEU A 1 111 ? 9.466 0.482 -0.994 1.00 89.56 111 LEU A CA 1
ATOM 864 C C . LEU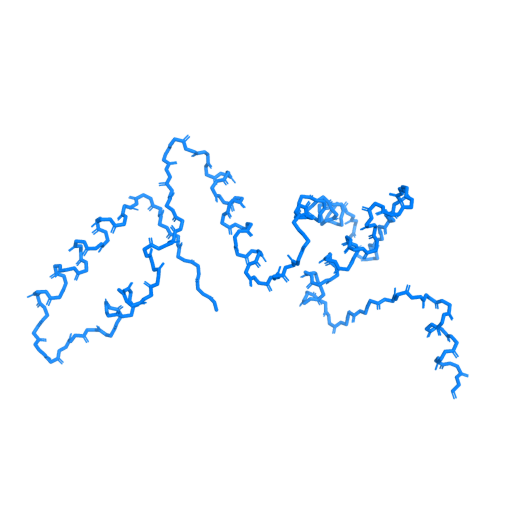 A 1 111 ? 9.020 -0.322 -2.228 1.00 89.56 111 LEU A C 1
ATOM 866 O O . LEU A 1 111 ? 7.843 -0.652 -2.346 1.00 89.56 111 LEU A O 1
ATOM 870 N N . ALA A 1 112 ? 9.945 -0.686 -3.124 1.00 90.81 112 ALA A N 1
ATOM 871 C CA . ALA A 1 112 ? 9.628 -1.499 -4.303 1.00 90.81 112 ALA A CA 1
ATOM 872 C C . ALA A 1 112 ? 9.020 -2.861 -3.923 1.00 90.81 112 ALA A C 1
ATOM 874 O O . ALA A 1 112 ? 8.080 -3.334 -4.561 1.00 90.81 112 ALA A O 1
ATOM 875 N N . ARG A 1 113 ? 9.533 -3.482 -2.856 1.00 89.56 113 ARG A N 1
ATOM 876 C CA . ARG A 1 113 ? 9.038 -4.765 -2.345 1.00 89.56 113 ARG A CA 1
ATOM 877 C C . ARG A 1 113 ? 7.650 -4.640 -1.722 1.00 89.56 113 ARG A C 1
ATOM 879 O O . ARG A 1 113 ? 6.814 -5.510 -1.952 1.00 89.56 113 ARG A O 1
ATOM 886 N N . ALA A 1 114 ? 7.401 -3.573 -0.964 1.00 86.88 114 ALA A N 1
ATOM 887 C CA . ALA A 1 114 ? 6.093 -3.294 -0.378 1.00 86.88 114 ALA A CA 1
ATOM 888 C C . ALA A 1 114 ? 5.022 -3.065 -1.458 1.00 86.88 114 ALA A C 1
ATOM 890 O O . ALA A 1 114 ? 3.949 -3.667 -1.403 1.00 86.88 114 ALA A O 1
ATOM 891 N N . VAL A 1 115 ? 5.343 -2.277 -2.493 1.00 88.75 115 VAL A N 1
ATOM 892 C CA . VAL A 1 115 ? 4.460 -2.077 -3.656 1.00 88.75 115 VAL A CA 1
ATOM 893 C C . VAL A 1 115 ? 4.180 -3.405 -4.354 1.00 88.75 115 VAL A C 1
ATOM 895 O O . VAL A 1 115 ? 3.017 -3.726 -4.588 1.00 88.75 115 VAL A O 1
ATOM 898 N N . PHE A 1 116 ? 5.223 -4.196 -4.636 1.00 89.94 116 PHE A N 1
ATOM 899 C CA . PHE A 1 116 ? 5.083 -5.497 -5.290 1.00 89.94 116 PHE A CA 1
ATOM 900 C C . PHE A 1 116 ? 4.100 -6.405 -4.547 1.00 89.94 116 PHE A C 1
ATOM 902 O O . PHE A 1 116 ? 3.165 -6.900 -5.164 1.00 89.94 116 PHE A O 1
ATOM 909 N N . ARG A 1 117 ? 4.259 -6.563 -3.226 1.00 87.50 117 ARG A N 1
ATOM 910 C CA . ARG A 1 117 ? 3.378 -7.406 -2.396 1.00 87.50 117 ARG A CA 1
ATOM 911 C C . ARG A 1 117 ? 1.903 -7.009 -2.481 1.00 87.50 117 ARG A C 1
ATOM 913 O O . ARG A 1 117 ? 1.045 -7.879 -2.372 1.00 87.50 117 ARG A O 1
ATOM 920 N N . ARG A 1 118 ? 1.603 -5.719 -2.656 1.00 83.38 118 ARG A N 1
ATOM 921 C CA . ARG A 1 118 ? 0.221 -5.230 -2.742 1.00 83.38 118 ARG A CA 1
ATOM 922 C C . ARG A 1 118 ? -0.395 -5.483 -4.106 1.00 83.38 118 ARG A C 1
ATOM 924 O O . ARG A 1 118 ? -1.520 -5.961 -4.182 1.00 83.38 118 ARG A O 1
ATOM 931 N N . ILE A 1 119 ? 0.317 -5.143 -5.177 1.00 86.50 119 ILE A N 1
ATOM 932 C CA . ILE A 1 119 ? -0.269 -5.177 -6.521 1.00 86.50 119 ILE A CA 1
ATOM 933 C C . ILE A 1 119 ? -0.148 -6.550 -7.183 1.00 86.50 119 ILE A C 1
ATOM 935 O O . ILE A 1 119 ? -0.909 -6.829 -8.101 1.00 86.50 119 ILE A O 1
ATOM 939 N N . SER A 1 120 ? 0.758 -7.421 -6.717 1.00 89.00 120 SER A N 1
ATOM 940 C CA . SER A 1 120 ? 1.043 -8.722 -7.339 1.00 89.00 120 SER A CA 1
ATOM 941 C C . SER A 1 120 ? -0.188 -9.611 -7.498 1.00 89.00 120 SER A C 1
ATOM 943 O O . SER A 1 120 ? -0.270 -10.346 -8.474 1.00 89.00 120 SER A O 1
ATOM 945 N N . GLY A 1 121 ? -1.146 -9.530 -6.567 1.00 86.69 121 GLY A N 1
ATOM 946 C CA . GLY A 1 121 ? -2.387 -10.309 -6.619 1.00 86.69 121 GLY A CA 1
ATOM 947 C C . GLY A 1 121 ? -3.352 -9.895 -7.736 1.00 86.69 121 GLY A C 1
ATOM 948 O O . GLY A 1 121 ? -4.276 -10.641 -8.033 1.00 86.69 121 GLY A O 1
ATOM 949 N N . GLY A 1 122 ? -3.148 -8.730 -8.357 1.00 87.50 122 GLY A N 1
ATOM 950 C CA . GLY A 1 122 ? -3.947 -8.252 -9.488 1.00 87.50 122 GLY A CA 1
ATOM 951 C C . GLY A 1 122 ? -3.425 -8.678 -10.864 1.00 87.50 122 GLY A C 1
ATOM 952 O O . GLY A 1 122 ? -3.960 -8.214 -11.866 1.00 87.50 122 GLY A O 1
ATOM 953 N N . TYR A 1 123 ? -2.377 -9.506 -10.928 1.00 88.50 123 TYR A N 1
ATOM 954 C CA . TYR A 1 123 ? -1.747 -9.943 -12.176 1.00 88.50 123 TYR A CA 1
ATOM 955 C C . TYR A 1 123 ? -1.693 -11.470 -12.256 1.00 88.50 123 TYR A C 1
ATOM 957 O O . TYR A 1 123 ? -1.405 -12.128 -11.258 1.00 88.50 123 TYR A O 1
ATOM 965 N N . ASP A 1 124 ? -1.868 -12.019 -13.462 1.00 93.19 124 ASP A N 1
ATOM 966 C CA . ASP A 1 124 ? -1.769 -13.467 -13.713 1.00 93.19 124 ASP A CA 1
ATOM 967 C C . ASP A 1 124 ? -0.379 -14.022 -13.368 1.00 93.19 124 ASP A C 1
ATOM 969 O O . ASP A 1 124 ? -0.234 -15.138 -12.872 1.00 93.19 124 ASP A O 1
ATOM 973 N N . VAL A 1 125 ? 0.663 -13.222 -13.621 1.00 92.44 125 VAL A N 1
ATOM 974 C CA . VAL A 1 125 ? 2.055 -13.548 -13.309 1.00 92.44 125 VAL A CA 1
ATOM 975 C C . VAL A 1 125 ? 2.715 -12.336 -12.670 1.00 92.44 125 VAL A C 1
ATOM 977 O O . VAL A 1 125 ? 2.675 -11.228 -13.202 1.00 92.44 125 VAL A O 1
ATOM 980 N N . SER A 1 126 ? 3.376 -12.552 -11.537 1.00 91.75 126 SER A N 1
ATOM 981 C CA . SER A 1 126 ? 4.129 -11.521 -10.826 1.00 91.75 126 SER A CA 1
ATOM 982 C C . SER A 1 126 ? 5.487 -12.067 -10.382 1.00 91.75 126 SER A C 1
ATOM 984 O O . SER A 1 126 ? 5.608 -13.204 -9.928 1.00 91.75 126 SER A O 1
ATOM 986 N N . ARG A 1 127 ? 6.549 -11.266 -10.538 1.00 91.31 127 ARG A N 1
ATOM 987 C CA . ARG A 1 127 ? 7.910 -11.634 -10.125 1.00 91.31 127 ARG A CA 1
ATOM 988 C C . ARG A 1 127 ? 8.655 -10.428 -9.565 1.00 91.31 127 ARG A C 1
ATOM 990 O O . ARG A 1 127 ? 8.653 -9.363 -10.174 1.00 91.31 127 ARG A O 1
ATOM 997 N N . PHE A 1 128 ? 9.332 -10.622 -8.435 1.00 91.69 128 PHE A N 1
ATOM 998 C CA . PHE A 1 128 ? 10.226 -9.628 -7.849 1.00 91.69 128 PHE A CA 1
ATOM 999 C C . PHE A 1 128 ? 11.681 -10.028 -8.091 1.00 91.69 128 PHE A C 1
ATOM 1001 O O . PHE A 1 128 ? 12.170 -10.979 -7.485 1.00 91.69 128 PHE A O 1
ATOM 1008 N N . ILE A 1 129 ? 12.363 -9.295 -8.966 1.00 90.75 129 ILE A N 1
ATOM 1009 C CA . ILE A 1 129 ? 13.765 -9.541 -9.318 1.00 90.75 129 ILE A CA 1
ATOM 1010 C C . ILE A 1 129 ? 14.639 -8.669 -8.413 1.00 90.75 129 ILE A C 1
ATOM 1012 O O . ILE A 1 129 ? 14.592 -7.442 -8.498 1.00 90.75 129 ILE A O 1
ATOM 1016 N N . LYS A 1 130 ? 15.411 -9.292 -7.514 1.00 86.12 130 LYS A N 1
ATOM 1017 C CA . LYS A 1 130 ? 16.316 -8.570 -6.592 1.00 86.12 130 LYS A CA 1
ATOM 1018 C C . LYS A 1 130 ? 17.596 -8.115 -7.277 1.00 86.12 130 LYS A C 1
ATOM 1020 O O . LYS A 1 130 ? 18.074 -7.018 -7.011 1.00 86.12 130 LYS A O 1
ATOM 1025 N N . ASP A 1 131 ? 18.138 -8.985 -8.116 1.00 84.12 131 ASP A N 1
ATOM 1026 C CA . ASP A 1 131 ? 19.353 -8.759 -8.878 1.00 84.12 131 ASP A CA 1
ATOM 1027 C C . ASP A 1 131 ? 19.110 -9.273 -10.292 1.00 84.12 131 ASP A C 1
ATOM 1029 O O . ASP A 1 131 ? 18.974 -10.474 -10.528 1.00 84.12 131 ASP A O 1
ATOM 1033 N N . PHE A 1 132 ? 19.002 -8.333 -11.223 1.00 77.38 132 PHE A N 1
ATOM 1034 C CA . PHE A 1 132 ? 18.714 -8.640 -12.614 1.00 77.38 132 PHE A CA 1
ATOM 1035 C C . PHE A 1 132 ? 19.833 -9.450 -13.269 1.00 77.38 132 PHE A C 1
ATOM 1037 O O . PHE A 1 132 ? 19.550 -10.362 -14.043 1.00 77.38 132 PHE A O 1
ATOM 1044 N N . HIS A 1 133 ? 21.092 -9.143 -12.946 1.00 78.12 133 HIS A N 1
ATOM 1045 C CA . HIS A 1 133 ? 22.241 -9.786 -13.576 1.00 78.12 133 HIS A CA 1
ATOM 1046 C C . HIS A 1 133 ? 22.379 -11.234 -13.126 1.00 78.12 133 HIS A C 1
ATOM 1048 O O . HIS A 1 133 ? 22.577 -12.113 -13.962 1.00 78.12 133 HIS A O 1
ATOM 1054 N N . LYS A 1 134 ? 22.189 -11.492 -11.829 1.00 76.62 134 LYS A N 1
ATOM 1055 C CA . LYS A 1 134 ? 22.198 -12.857 -11.298 1.00 76.62 134 LYS A CA 1
ATOM 1056 C C . LYS A 1 134 ? 21.072 -13.713 -11.886 1.00 76.62 134 LYS A C 1
ATOM 1058 O O . LYS A 1 134 ? 21.285 -14.860 -12.270 1.00 76.62 134 LYS A O 1
ATOM 1063 N N . GLU A 1 135 ? 19.870 -13.157 -11.980 1.00 72.00 135 GLU A N 1
ATOM 1064 C CA . GLU A 1 135 ? 18.686 -13.931 -12.360 1.00 72.00 135 GLU A CA 1
ATOM 1065 C C . GLU A 1 135 ? 18.600 -14.240 -13.864 1.00 72.00 135 GLU A C 1
ATOM 1067 O O . GLU A 1 135 ? 17.928 -15.192 -14.263 1.00 72.00 135 GLU A O 1
ATOM 1072 N N . TYR A 1 136 ? 19.296 -13.469 -14.705 1.00 68.56 136 TYR A N 1
ATOM 1073 C CA . TYR A 1 136 ? 19.445 -13.779 -16.129 1.00 68.56 136 TYR A CA 1
ATOM 1074 C C . TYR A 1 136 ? 20.487 -14.873 -16.390 1.00 68.56 136 TYR A C 1
ATOM 1076 O O . TYR A 1 136 ? 20.272 -15.699 -17.271 1.00 68.56 136 TYR A O 1
ATOM 1084 N N . SER A 1 137 ? 21.576 -14.930 -15.615 1.00 66.81 137 SER A N 1
ATOM 1085 C CA . SER A 1 137 ? 22.613 -15.958 -15.797 1.00 66.81 137 SER A CA 1
ATOM 1086 C C . SER A 1 137 ? 22.165 -17.375 -15.423 1.00 66.81 137 SER A C 1
ATOM 1088 O O . SER A 1 137 ? 22.685 -18.336 -15.972 1.00 66.81 137 SER A O 1
ATOM 1090 N N . GLU A 1 138 ? 21.192 -17.521 -14.519 1.00 59.59 138 GLU A N 1
ATOM 1091 C CA . GLU A 1 138 ? 20.685 -18.830 -14.070 1.00 59.59 138 GLU A CA 1
ATOM 1092 C C . GLU A 1 138 ? 19.626 -19.433 -15.016 1.00 59.59 138 GLU A C 1
ATOM 1094 O O . GLU A 1 138 ? 19.283 -20.600 -14.874 1.00 59.59 138 GLU A O 1
ATOM 1099 N N . LYS A 1 139 ? 19.090 -18.660 -15.973 1.00 57.50 139 LYS A N 1
ATOM 1100 C CA . LYS A 1 139 ? 18.101 -19.146 -16.959 1.00 57.50 139 LYS A CA 1
ATOM 1101 C C . LYS A 1 139 ? 18.713 -19.729 -18.235 1.00 57.50 139 LYS A C 1
ATOM 1103 O O . LYS A 1 139 ? 18.001 -20.392 -18.980 1.00 57.50 139 LYS A O 1
ATOM 1108 N N . GLU A 1 140 ? 19.987 -19.452 -18.489 1.00 50.84 140 GLU A N 1
ATOM 1109 C CA . GLU A 1 140 ? 20.738 -19.890 -19.677 1.00 50.84 140 GLU A CA 1
ATOM 1110 C C . GLU A 1 140 ? 21.658 -21.095 -19.381 1.00 50.84 140 GLU A C 1
ATOM 1112 O O . GLU A 1 140 ? 22.524 -21.430 -20.187 1.00 50.84 140 GLU A O 1
ATOM 1117 N N . SER A 1 141 ? 21.486 -21.749 -18.225 1.00 43.34 141 SER A N 1
ATOM 1118 C CA . SER A 1 141 ? 22.200 -22.970 -17.821 1.00 43.34 141 SER A CA 1
ATOM 1119 C C . SER A 1 141 ? 21.235 -24.097 -17.489 1.00 43.34 141 SER A C 1
ATOM 1121 O O . SER A 1 141 ? 21.712 -25.252 -17.565 1.00 43.34 141 SER A O 1
#

InterPro domains:
  IPR027417 P-loop containing nucleoside triphosphate hydrolase [G3DSA:3.40.50.300] (77-141)
  IPR027417 P-loop containing nucleoside triphosphate hydrolase [SSF52540] (66-139)
  IPR035897 Toll/interleukin-1 receptor homology (TIR) domain superfamily [G3DSA:3.40.50.10140] (1-71)
  IPR044974 Disease resistance protein, plants [PTHR11017] (2-136)

pLDDT: mean 76.61, std 12.47, range [43.34, 95.0]